Protein AF-A0A8T4S434-F1 (afdb_monomer_lite)

Sequence (88 aa):
MTKNVQGIPVFTAHKGRQLSGLKCVCGSYADIKEGKWGAYASCLRCGNINLRKVLEMNPQQKAQEKPKERPKKGKTEITVRSDELDFL

Secondary structure (DSSP, 8-state):
-EE-TTS-EE-GGGTTEE---EEPTTSSEEEEEEETTEEEEEETTTEEE-HHHHHHH-TT-PPEEPP--------------GGG----

Foldseek 3Di:
DAAAPLQHDDPPVCNQFAFAQFADPVRAGWDWHADPVGIWIQGPPPGTDHPVVRCVVCVPGDTDGDDPDDPDPDDDDDDDDPVPDPPD

Structure (mmCIF, N/CA/C/O backbone):
data_AF-A0A8T4S434-F1
#
_entry.id   AF-A0A8T4S434-F1
#
loop_
_atom_site.group_PDB
_atom_site.id
_atom_site.type_symbol
_atom_site.label_atom_id
_atom_site.label_alt_id
_atom_site.label_comp_id
_atom_site.label_asym_id
_atom_site.label_entity_id
_atom_site.label_seq_id
_atom_site.pdbx_PDB_ins_code
_atom_site.Cartn_x
_atom_site.Cartn_y
_atom_site.Cartn_z
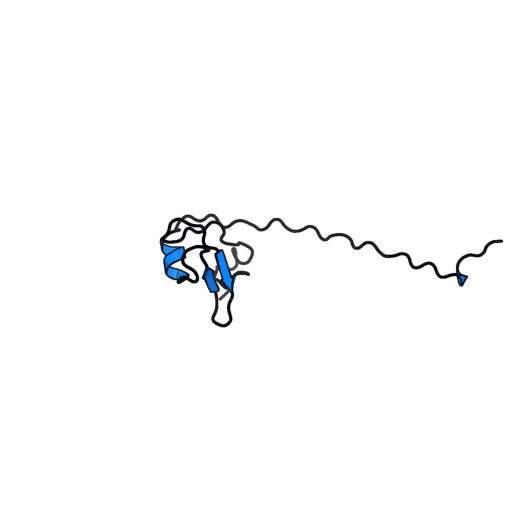_atom_site.occupancy
_atom_site.B_iso_or_equiv
_atom_site.auth_seq_id
_atom_site.auth_comp_id
_atom_site.auth_asym_id
_atom_site.auth_atom_id
_atom_site.pdbx_PDB_model_num
ATOM 1 N N . MET A 1 1 ? 2.917 -5.059 -17.983 1.00 62.41 1 MET A N 1
ATOM 2 C CA . MET A 1 1 ? 2.265 -4.561 -16.748 1.00 62.41 1 MET A CA 1
ATOM 3 C C . MET A 1 1 ? 3.334 -4.100 -15.773 1.00 62.41 1 MET A C 1
ATOM 5 O O . MET A 1 1 ? 4.240 -4.870 -15.482 1.00 62.41 1 MET A O 1
ATOM 9 N N . THR A 1 2 ? 3.254 -2.859 -15.297 1.00 82.62 2 THR A N 1
ATOM 10 C CA . THR A 1 2 ? 4.229 -2.286 -14.358 1.00 82.62 2 THR A CA 1
ATOM 11 C C . THR A 1 2 ? 3.793 -2.575 -12.922 1.00 82.62 2 THR A C 1
ATOM 13 O O . THR A 1 2 ? 2.621 -2.417 -12.591 1.00 82.62 2 THR A O 1
ATOM 16 N N . LYS A 1 3 ? 4.714 -3.033 -12.068 1.00 84.00 3 LYS A N 1
ATOM 17 C CA . LYS A 1 3 ? 4.453 -3.296 -10.644 1.00 84.00 3 LYS A CA 1
ATOM 18 C C . LYS A 1 3 ? 5.135 -2.245 -9.766 1.00 84.00 3 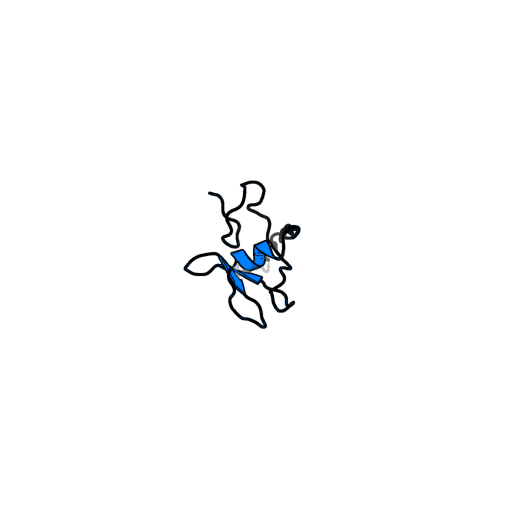LYS A C 1
ATOM 20 O O . LYS A 1 3 ? 6.216 -1.764 -10.106 1.00 84.00 3 LYS A O 1
ATOM 25 N N . ASN A 1 4 ? 4.493 -1.905 -8.653 1.00 86.75 4 ASN A N 1
ATOM 26 C CA . ASN A 1 4 ? 5.067 -1.153 -7.531 1.00 86.75 4 ASN A CA 1
ATOM 27 C C . ASN A 1 4 ? 6.049 -2.066 -6.753 1.00 86.75 4 ASN A C 1
ATOM 29 O O . ASN A 1 4 ? 5.976 -3.287 -6.864 1.00 86.75 4 ASN A O 1
ATOM 33 N N . VAL A 1 5 ? 6.948 -1.476 -5.959 1.00 84.06 5 VAL A N 1
ATOM 34 C CA . VAL A 1 5 ? 7.808 -2.141 -4.952 1.00 84.06 5 VAL A CA 1
ATOM 35 C C . VAL A 1 5 ? 7.070 -3.162 -4.059 1.00 84.06 5 VAL A C 1
ATOM 37 O O . VAL A 1 5 ? 7.677 -4.107 -3.590 1.00 84.06 5 VAL A O 1
ATOM 40 N N . GLN A 1 6 ? 5.772 -2.983 -3.808 1.00 82.25 6 GLN A N 1
ATOM 41 C CA . GLN A 1 6 ? 4.908 -3.880 -3.028 1.00 82.25 6 GLN A CA 1
ATOM 42 C C . GLN A 1 6 ? 4.291 -5.013 -3.873 1.00 82.25 6 GLN A C 1
ATOM 44 O O . GLN A 1 6 ? 3.408 -5.714 -3.392 1.00 82.25 6 GLN A O 1
ATOM 49 N N . GLY A 1 7 ? 4.660 -5.151 -5.151 1.00 82.50 7 GLY A N 1
ATOM 50 C CA . GLY A 1 7 ? 4.153 -6.192 -6.053 1.00 82.50 7 GLY A CA 1
ATOM 51 C C . GLY A 1 7 ? 2.762 -5.931 -6.652 1.00 82.50 7 GLY A C 1
ATOM 52 O O . GLY A 1 7 ? 2.238 -6.781 -7.373 1.00 82.50 7 GLY A O 1
ATOM 53 N N . ILE A 1 8 ? 2.161 -4.763 -6.397 1.00 84.38 8 ILE A N 1
ATOM 54 C CA . ILE A 1 8 ? 0.831 -4.384 -6.907 1.00 84.38 8 ILE A CA 1
ATOM 55 C C . ILE A 1 8 ? 0.938 -3.875 -8.352 1.00 84.38 8 ILE A C 1
ATOM 57 O O . ILE A 1 8 ? 1.807 -3.039 -8.626 1.00 84.38 8 ILE A O 1
ATOM 61 N N . PRO A 1 9 ? 0.068 -4.324 -9.278 1.00 85.50 9 PRO A N 1
ATOM 62 C CA . PRO A 1 9 ? 0.005 -3.772 -10.625 1.00 85.50 9 PRO A CA 1
ATOM 63 C C . PRO A 1 9 ? -0.484 -2.323 -10.574 1.00 85.50 9 PRO A C 1
ATOM 65 O O . PRO A 1 9 ? -1.573 -2.034 -10.085 1.00 85.50 9 PRO A O 1
ATOM 68 N N . VAL A 1 10 ? 0.334 -1.408 -11.080 1.00 84.62 10 VAL A N 1
ATOM 69 C CA . VAL A 1 10 ? 0.059 0.031 -11.086 1.00 84.62 10 VAL A CA 1
ATOM 70 C C . VAL A 1 10 ? 0.378 0.619 -12.456 1.00 84.62 10 VAL A C 1
ATOM 72 O O . VAL A 1 10 ? 1.151 0.055 -13.236 1.00 84.62 10 VAL A O 1
ATOM 75 N N . PHE A 1 11 ? -0.188 1.787 -12.755 1.00 84.69 11 PHE A N 1
ATOM 76 C CA . PHE A 1 11 ? 0.259 2.575 -13.902 1.00 84.69 11 PHE A CA 1
ATOM 77 C C . PHE A 1 11 ? 1.729 2.983 -13.748 1.00 84.69 11 PHE A C 1
ATOM 79 O O . PHE A 1 11 ? 2.250 3.114 -12.638 1.00 84.69 11 PHE A O 1
ATOM 86 N N . THR A 1 12 ? 2.403 3.227 -14.872 1.00 82.00 12 THR A N 1
ATOM 87 C CA . THR A 1 12 ? 3.808 3.669 -14.915 1.00 82.00 12 THR A CA 1
ATOM 88 C C . THR A 1 12 ? 4.061 4.907 -14.050 1.00 82.00 12 THR A C 1
ATOM 90 O O . THR A 1 12 ? 5.073 4.956 -13.354 1.00 82.00 12 THR A O 1
ATOM 93 N N . ALA A 1 13 ? 3.101 5.836 -13.996 1.00 82.69 13 ALA A N 1
ATOM 94 C CA . ALA A 1 13 ? 3.141 7.039 -13.161 1.00 82.69 13 ALA A CA 1
ATOM 95 C C . ALA A 1 13 ? 3.179 6.768 -11.641 1.00 82.69 13 ALA A C 1
ATOM 97 O O . ALA A 1 13 ? 3.561 7.639 -10.863 1.00 82.69 13 ALA A O 1
ATOM 98 N N . HIS A 1 14 ? 2.791 5.572 -11.189 1.00 78.50 14 HIS A N 1
ATOM 99 C CA . HIS A 1 14 ? 2.666 5.232 -9.766 1.00 78.50 14 HIS A CA 1
ATOM 100 C C . HIS A 1 14 ? 3.645 4.151 -9.306 1.00 78.50 14 HIS A C 1
ATOM 102 O O . HIS A 1 14 ? 3.554 3.680 -8.175 1.00 78.50 14 HIS A O 1
ATOM 108 N N . LYS A 1 15 ? 4.629 3.796 -10.140 1.00 81.75 15 LYS A N 1
ATOM 109 C CA . LYS A 1 15 ? 5.644 2.779 -9.822 1.00 81.75 15 LYS A CA 1
ATOM 110 C C . LYS A 1 15 ? 6.397 3.059 -8.510 1.00 81.75 15 LYS A C 1
ATOM 112 O O . LYS A 1 15 ? 6.754 2.122 -7.803 1.00 81.75 15 LYS A O 1
ATOM 117 N N . GLY A 1 16 ? 6.632 4.335 -8.194 1.00 81.12 16 GLY A N 1
ATOM 118 C CA . GLY A 1 16 ? 7.351 4.772 -6.991 1.00 81.12 16 GLY A CA 1
ATOM 119 C C . GLY A 1 16 ? 6.474 5.067 -5.771 1.00 81.12 16 GLY A C 1
ATOM 120 O O . GLY A 1 16 ? 7.011 5.415 -4.721 1.00 81.12 16 GLY A O 1
ATOM 121 N N . ARG A 1 17 ? 5.145 4.963 -5.890 1.00 82.62 17 ARG A N 1
ATOM 122 C CA . ARG A 1 17 ? 4.224 5.268 -4.790 1.00 82.62 17 ARG A CA 1
ATOM 123 C C . ARG A 1 17 ? 3.885 4.004 -4.014 1.00 82.62 17 ARG A C 1
ATOM 125 O O . ARG A 1 17 ? 3.665 2.954 -4.614 1.00 82.62 17 ARG A O 1
ATOM 132 N N . GLN A 1 18 ? 3.824 4.119 -2.691 1.00 82.69 18 GLN A N 1
ATOM 133 C CA . GLN A 1 18 ? 3.410 3.024 -1.821 1.00 82.69 18 GLN A CA 1
ATOM 134 C C . GLN A 1 18 ? 2.060 3.332 -1.184 1.00 82.69 18 GLN A C 1
ATOM 136 O O . GLN A 1 18 ? 1.754 4.473 -0.833 1.00 82.69 18 GLN A O 1
ATOM 141 N N . LEU A 1 19 ? 1.245 2.289 -1.058 1.00 83.44 19 LEU A N 1
ATOM 142 C CA . LEU A 1 19 ? -0.012 2.347 -0.328 1.00 83.44 19 LEU A CA 1
ATOM 143 C C . LEU A 1 19 ? 0.292 2.038 1.138 1.00 83.44 19 LEU A C 1
ATOM 145 O O . LEU A 1 19 ? 0.800 0.958 1.453 1.00 83.44 19 LEU A O 1
ATOM 149 N N . SER A 1 20 ? 0.015 3.006 2.008 1.00 80.94 20 SER A N 1
ATOM 150 C CA . SER A 1 20 ? 0.206 2.929 3.455 1.00 80.94 20 SER A CA 1
ATOM 151 C C . SER A 1 20 ? -1.054 3.398 4.181 1.00 80.94 20 SER A C 1
ATOM 153 O O . SER A 1 20 ? -1.767 4.276 3.700 1.00 80.94 20 SER A O 1
ATOM 155 N N . GLY A 1 21 ? -1.313 2.824 5.361 1.00 83.81 21 GLY A N 1
ATOM 156 C CA . GLY A 1 21 ? -2.461 3.196 6.195 1.00 83.81 21 GLY A CA 1
ATOM 157 C C . GLY A 1 21 ? -3.766 2.472 5.856 1.00 83.81 21 GLY A C 1
ATOM 158 O O . GLY A 1 21 ? -4.841 3.017 6.109 1.00 83.81 21 GLY A O 1
ATOM 159 N N . LEU A 1 22 ? -3.699 1.260 5.301 1.00 88.06 22 LEU A N 1
ATOM 160 C CA . LEU A 1 22 ? -4.886 0.470 4.974 1.00 88.06 22 LEU A CA 1
ATOM 161 C C . LEU A 1 22 ? -5.549 -0.052 6.245 1.00 88.06 22 LEU A C 1
ATOM 163 O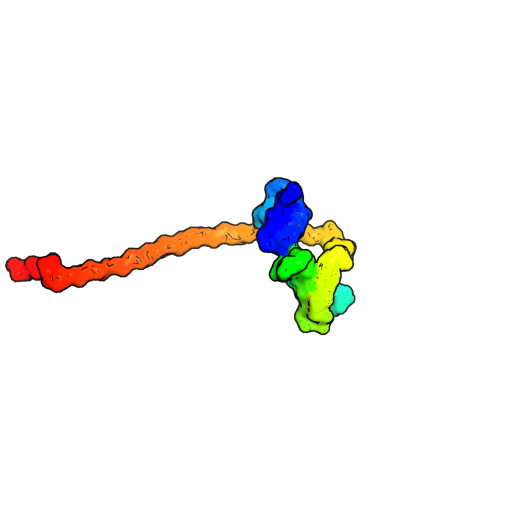 O . LEU A 1 22 ? -4.870 -0.507 7.166 1.00 88.06 22 LEU A O 1
ATOM 167 N N . LYS A 1 23 ? -6.882 -0.032 6.284 1.00 89.00 23 LYS A N 1
ATOM 168 C CA . LYS A 1 23 ? -7.651 -0.637 7.373 1.00 89.00 23 LYS A CA 1
ATOM 169 C C . LYS A 1 23 ? -8.100 -2.049 7.015 1.00 89.00 23 LYS A C 1
ATOM 171 O O . LYS A 1 23 ? -8.614 -2.307 5.928 1.00 89.00 23 LYS A O 1
ATOM 176 N N . CYS A 1 24 ? -7.908 -2.956 7.963 1.00 88.75 24 CYS A N 1
ATOM 177 C CA . CYS A 1 24 ? -8.474 -4.296 7.979 1.00 88.75 24 CYS A CA 1
ATOM 178 C C . CYS A 1 24 ? -9.969 -4.256 8.349 1.00 88.75 24 CYS A C 1
ATOM 180 O O . CYS A 1 24 ? -10.429 -3.305 8.979 1.00 88.75 24 CYS A O 1
ATOM 182 N N . VAL A 1 25 ? -10.694 -5.343 8.060 1.00 85.56 25 VAL A N 1
ATOM 183 C CA . VAL A 1 25 ? -12.086 -5.578 8.492 1.00 85.56 25 VAL A CA 1
ATOM 184 C C . VAL A 1 25 ? -12.236 -5.429 10.012 1.00 85.56 25 VAL A C 1
ATOM 186 O O . VAL A 1 25 ? -13.253 -4.953 10.494 1.00 85.56 25 VAL A O 1
ATOM 189 N N . CYS A 1 26 ? -11.201 -5.775 10.785 1.00 87.44 26 CYS A N 1
ATOM 190 C CA . CYS A 1 26 ? -11.209 -5.639 12.243 1.00 87.44 26 CYS A CA 1
ATOM 191 C C . CYS A 1 26 ? -10.896 -4.217 12.753 1.00 87.44 26 CYS A C 1
ATOM 193 O O . CYS A 1 26 ? -10.655 -4.033 13.945 1.00 87.44 26 CYS A O 1
ATOM 195 N N . GLY A 1 27 ? -10.780 -3.223 11.867 1.00 85.38 27 GLY A N 1
ATOM 196 C CA . GLY A 1 27 ? -10.474 -1.833 12.218 1.00 85.38 27 GLY A CA 1
ATOM 197 C C . GLY A 1 27 ? -9.011 -1.545 12.583 1.00 85.38 27 GLY A C 1
ATOM 198 O O . GLY A 1 27 ? -8.665 -0.393 12.826 1.00 85.38 27 GLY A O 1
ATOM 199 N N . SER A 1 28 ? -8.131 -2.553 12.601 1.00 90.00 28 SER A N 1
ATOM 200 C CA . SER A 1 28 ? -6.679 -2.342 12.720 1.00 90.00 28 SER A CA 1
ATOM 201 C C . SER A 1 28 ? -6.043 -1.952 11.397 1.00 90.00 28 SER A C 1
ATOM 203 O O . SER A 1 28 ? -6.587 -2.223 10.328 1.00 90.00 28 SER A O 1
ATOM 205 N N . TYR A 1 29 ? -4.834 -1.407 11.480 1.00 89.88 29 TYR A N 1
ATOM 206 C CA . TYR A 1 29 ? -3.975 -1.235 10.320 1.00 89.88 29 TYR A CA 1
ATOM 207 C C . TYR A 1 29 ? -3.565 -2.587 9.716 1.00 89.88 29 TYR A C 1
ATOM 209 O O . TYR A 1 29 ? -3.367 -3.583 10.424 1.00 89.88 29 TYR A O 1
ATOM 217 N N . ALA A 1 30 ? -3.493 -2.606 8.392 1.00 90.75 30 ALA A N 1
ATOM 218 C CA . ALA A 1 30 ? -3.001 -3.700 7.580 1.00 90.75 30 ALA A CA 1
ATOM 219 C C . ALA A 1 30 ? -1.874 -3.190 6.679 1.00 90.75 30 ALA A C 1
ATOM 221 O O . ALA A 1 30 ? -1.984 -2.129 6.065 1.00 90.75 30 ALA A O 1
ATOM 222 N N . ASP A 1 31 ? -0.816 -3.982 6.570 1.00 89.00 31 ASP A N 1
ATOM 223 C CA . ASP A 1 31 ? 0.340 -3.696 5.731 1.00 89.00 31 ASP A CA 1
ATOM 224 C C . ASP A 1 31 ? 0.330 -4.581 4.490 1.00 89.00 31 ASP A C 1
ATOM 226 O O . ASP A 1 31 ? -0.003 -5.764 4.562 1.00 89.00 31 ASP A O 1
ATOM 230 N N . ILE A 1 32 ? 0.735 -4.031 3.347 1.00 89.44 32 ILE A N 1
ATOM 231 C CA . ILE A 1 32 ? 0.945 -4.827 2.135 1.00 89.44 32 ILE A CA 1
ATOM 232 C C . ILE A 1 32 ? 2.374 -5.356 2.142 1.00 89.44 32 ILE A C 1
ATOM 234 O O . ILE A 1 32 ? 3.328 -4.580 2.223 1.00 89.44 32 ILE A O 1
ATOM 238 N N . LYS A 1 33 ? 2.511 -6.671 1.998 1.00 88.00 33 LYS A N 1
ATOM 239 C CA . LYS A 1 33 ? 3.786 -7.377 1.890 1.00 88.00 33 LYS A CA 1
ATOM 240 C C . LYS A 1 33 ? 3.830 -8.177 0.593 1.00 88.00 33 LYS A C 1
ATOM 242 O O . LYS A 1 33 ? 2.794 -8.562 0.055 1.00 88.00 33 LYS A O 1
ATOM 247 N N . GLU A 1 34 ? 5.032 -8.432 0.098 1.00 87.44 34 GLU A N 1
ATOM 248 C CA . GLU A 1 34 ? 5.261 -9.302 -1.053 1.00 87.44 34 GLU A CA 1
ATOM 249 C C . GLU A 1 34 ? 5.687 -10.691 -0.568 1.00 87.44 34 GLU A C 1
ATOM 251 O O . GLU A 1 34 ? 6.550 -10.816 0.300 1.00 87.44 34 GLU A O 1
ATOM 256 N N . GLY A 1 35 ? 5.051 -11.737 -1.093 1.00 85.56 35 GLY A N 1
ATOM 257 C CA . GLY A 1 35 ? 5.406 -13.131 -0.833 1.00 85.56 35 GLY A CA 1
ATOM 258 C C . GLY A 1 35 ? 5.689 -13.892 -2.127 1.00 85.56 35 GLY A C 1
ATOM 259 O O . GLY A 1 35 ? 5.554 -13.353 -3.223 1.00 85.56 35 GLY A O 1
ATOM 260 N N . LYS A 1 36 ? 6.013 -15.188 -2.007 1.00 85.12 36 LYS A N 1
ATOM 261 C CA . LYS A 1 36 ? 6.342 -16.083 -3.140 1.00 85.12 36 LYS A CA 1
ATOM 262 C C . LYS A 1 36 ? 5.312 -16.051 -4.281 1.00 85.12 36 LYS A C 1
ATOM 264 O O . LYS A 1 36 ? 5.675 -16.211 -5.440 1.00 85.12 36 LYS A O 1
ATOM 269 N N . TRP A 1 37 ? 4.039 -15.850 -3.945 1.00 83.38 37 TRP A N 1
ATOM 270 C CA . TRP A 1 37 ? 2.906 -15.891 -4.877 1.00 83.38 37 TRP A CA 1
ATOM 271 C C . TRP A 1 37 ? 2.349 -14.504 -5.230 1.00 83.38 37 TRP A C 1
ATOM 273 O O . TRP A 1 37 ? 1.325 -14.403 -5.901 1.00 83.38 37 TRP A O 1
ATOM 283 N N . GLY A 1 38 ? 3.011 -13.433 -4.787 1.00 85.31 38 GLY A N 1
ATOM 284 C CA . GLY A 1 38 ? 2.609 -12.051 -5.032 1.00 85.31 38 GLY A CA 1
ATOM 285 C C . GLY A 1 38 ? 2.267 -11.272 -3.765 1.00 85.31 38 GLY A C 1
ATOM 286 O O . GLY A 1 38 ? 2.561 -11.683 -2.641 1.00 85.31 38 GLY A O 1
ATOM 287 N N . ALA A 1 39 ? 1.669 -10.101 -3.973 1.00 89.06 39 ALA A N 1
ATOM 288 C CA . ALA A 1 39 ? 1.339 -9.155 -2.917 1.00 89.06 39 ALA A CA 1
ATOM 289 C C . ALA A 1 39 ? 0.137 -9.623 -2.080 1.00 89.06 39 ALA A C 1
ATOM 291 O O . ALA A 1 39 ? -0.901 -10.004 -2.624 1.00 89.06 39 ALA A O 1
ATOM 292 N N . TYR A 1 40 ? 0.252 -9.534 -0.758 1.00 90.19 40 TYR A N 1
ATOM 293 C CA . TYR A 1 40 ? -0.803 -9.865 0.197 1.00 90.19 40 TYR A CA 1
ATOM 294 C C . TYR A 1 40 ? -0.908 -8.795 1.285 1.00 90.19 40 TYR A C 1
ATOM 296 O O . TYR A 1 40 ? 0.040 -8.051 1.535 1.00 90.19 40 TYR A O 1
ATOM 304 N N . ALA A 1 41 ? -2.068 -8.706 1.937 1.00 90.69 41 ALA A N 1
ATOM 305 C CA . ALA A 1 41 ? -2.253 -7.820 3.079 1.00 90.69 41 ALA A CA 1
ATOM 306 C C . ALA A 1 41 ? -2.060 -8.601 4.385 1.00 90.69 41 ALA A C 1
ATOM 308 O O . ALA A 1 41 ? -2.494 -9.743 4.509 1.00 90.69 41 ALA A O 1
ATOM 309 N N . SER A 1 42 ? -1.414 -7.992 5.370 1.00 91.38 42 SER A N 1
ATOM 310 C CA . SER A 1 42 ? -1.122 -8.574 6.677 1.00 91.38 42 SER A CA 1
ATOM 311 C C . SER A 1 42 ? -1.618 -7.622 7.752 1.00 91.38 42 SER A C 1
ATOM 313 O O . SER A 1 42 ? -1.122 -6.507 7.871 1.00 91.38 42 SER A O 1
ATOM 315 N N . CYS A 1 43 ? -2.574 -8.057 8.562 1.00 91.88 43 CYS A N 1
ATOM 316 C CA . CYS A 1 43 ? -3.016 -7.328 9.741 1.00 91.88 43 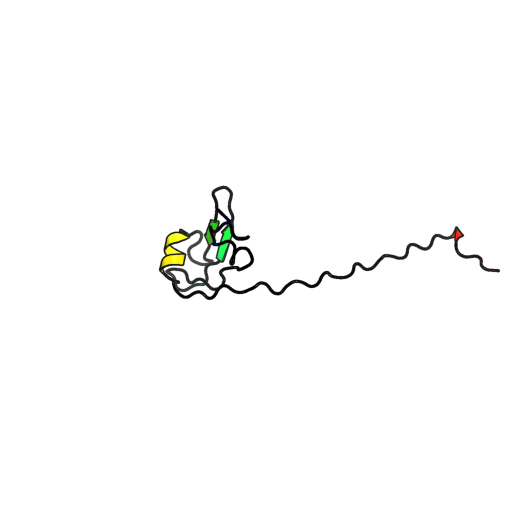CYS A CA 1
ATOM 317 C C . CYS A 1 43 ? -2.441 -7.967 11.004 1.00 91.88 43 CYS A C 1
ATOM 319 O O . CYS A 1 43 ? -2.426 -9.187 11.131 1.00 91.88 43 CYS A O 1
ATOM 321 N N . LEU A 1 44 ? -2.038 -7.144 11.970 1.00 89.00 44 LEU A N 1
ATOM 322 C CA . LEU A 1 44 ? -1.521 -7.601 13.265 1.00 89.00 44 LEU A CA 1
ATOM 323 C C . LEU A 1 44 ? -2.540 -8.412 14.084 1.00 89.00 44 LEU A C 1
ATOM 325 O O . LEU A 1 44 ? -2.137 -9.257 14.872 1.00 89.00 44 LEU A O 1
ATOM 329 N N . ARG A 1 45 ? -3.849 -8.167 13.905 1.00 91.75 45 ARG A N 1
ATOM 330 C CA . ARG A 1 45 ? -4.915 -8.868 14.647 1.00 91.75 45 ARG A CA 1
ATOM 331 C C . ARG A 1 45 ? -5.531 -10.046 13.891 1.00 91.75 45 ARG A C 1
ATOM 333 O O . ARG A 1 45 ? -5.828 -11.058 14.508 1.00 91.75 45 ARG A O 1
ATOM 340 N N . CYS A 1 46 ? -5.734 -9.926 12.579 1.00 88.94 46 CYS A N 1
ATOM 341 C CA . CYS A 1 46 ? -6.372 -10.980 11.773 1.00 88.94 46 CYS A CA 1
ATOM 342 C C . CYS A 1 46 ? -5.383 -11.902 11.050 1.00 88.94 46 CYS A C 1
ATOM 344 O O . CYS A 1 46 ? -5.799 -12.917 10.502 1.00 88.94 46 CYS A O 1
ATOM 346 N N . GLY A 1 47 ? -4.099 -11.542 10.993 1.00 89.62 47 GLY A N 1
ATOM 347 C CA . GLY A 1 47 ? -3.112 -12.239 10.175 1.00 89.62 47 GLY A CA 1
ATOM 348 C C . GLY A 1 47 ? -3.220 -11.873 8.693 1.00 89.62 47 GLY A C 1
ATOM 349 O O . GLY A 1 47 ? -3.474 -10.717 8.338 1.00 89.62 47 GLY A O 1
ATOM 350 N N . ASN A 1 48 ? -2.985 -12.849 7.818 1.00 91.19 48 ASN A N 1
ATOM 351 C CA . ASN A 1 48 ? -2.949 -12.647 6.372 1.00 91.19 48 ASN A CA 1
ATOM 352 C C . ASN A 1 48 ? -4.364 -12.540 5.791 1.00 91.19 48 ASN A C 1
ATOM 354 O O . ASN A 1 48 ? -5.231 -13.369 6.050 1.00 91.19 48 ASN A O 1
ATOM 358 N N . ILE A 1 49 ? -4.579 -11.531 4.954 1.00 89.50 49 ILE A N 1
ATOM 359 C CA . ILE A 1 49 ? -5.872 -11.189 4.372 1.00 89.50 49 ILE A CA 1
ATOM 360 C C . ILE A 1 49 ? -5.713 -11.003 2.869 1.00 89.50 49 ILE A C 1
ATOM 362 O O . ILE A 1 49 ? -4.678 -10.556 2.365 1.00 89.50 49 ILE A O 1
ATOM 366 N N . ASN A 1 50 ? -6.791 -11.290 2.146 1.00 88.12 50 ASN A N 1
ATOM 367 C CA . ASN A 1 50 ? -6.860 -11.048 0.716 1.00 88.12 50 ASN A CA 1
ATOM 368 C C . ASN A 1 50 ? -6.691 -9.561 0.399 1.00 88.12 50 ASN A C 1
ATOM 370 O O . ASN A 1 50 ? -7.485 -8.723 0.831 1.00 88.12 50 ASN A O 1
ATOM 374 N N . LEU A 1 51 ? -5.695 -9.265 -0.437 1.00 88.25 51 LEU A N 1
ATOM 375 C CA . LEU A 1 51 ? -5.375 -7.910 -0.876 1.00 88.25 51 LEU A CA 1
ATOM 376 C C . LEU A 1 51 ? -6.572 -7.216 -1.546 1.00 88.25 51 LEU A C 1
ATOM 378 O O . LEU A 1 51 ? -6.803 -6.037 -1.303 1.00 88.25 51 LEU A O 1
ATOM 382 N N . ARG A 1 52 ? -7.370 -7.958 -2.331 1.00 88.06 52 ARG A N 1
ATOM 383 C CA . ARG A 1 52 ? -8.587 -7.441 -2.985 1.00 88.06 52 ARG A CA 1
ATOM 384 C C . ARG A 1 52 ? -9.566 -6.827 -1.981 1.00 88.06 52 ARG A C 1
ATOM 386 O O . ARG A 1 52 ? -9.889 -5.654 -2.109 1.00 88.06 52 ARG A O 1
ATOM 393 N N . LYS A 1 53 ? -9.904 -7.567 -0.918 1.00 86.94 53 LYS A N 1
ATOM 394 C CA . LYS A 1 53 ? -10.826 -7.098 0.130 1.00 86.94 53 LYS A CA 1
ATOM 395 C C . LYS A 1 53 ? -10.321 -5.830 0.813 1.00 86.94 53 LYS A C 1
ATOM 397 O O . LYS A 1 53 ? -11.092 -4.925 1.104 1.00 86.94 53 LYS A O 1
ATOM 402 N N . VAL A 1 54 ? -9.018 -5.769 1.083 1.00 88.81 54 VAL A N 1
ATOM 403 C CA . VAL A 1 54 ? -8.414 -4.603 1.736 1.00 88.81 54 VAL A CA 1
ATOM 404 C C . VAL A 1 54 ? -8.455 -3.378 0.820 1.00 88.81 54 VAL A C 1
ATOM 406 O O . VAL A 1 54 ? -8.759 -2.289 1.295 1.00 88.81 54 VAL A O 1
ATOM 409 N N . LEU A 1 55 ? -8.219 -3.539 -0.482 1.00 86.19 55 LEU A N 1
ATOM 410 C CA . LEU A 1 55 ? -8.315 -2.438 -1.446 1.00 86.19 55 LEU A CA 1
ATOM 411 C C . LEU A 1 55 ? -9.758 -1.946 -1.629 1.00 86.19 55 LEU A C 1
ATOM 413 O O . LEU A 1 55 ? -9.980 -0.740 -1.655 1.00 86.19 55 LEU A O 1
ATOM 417 N N . GLU A 1 56 ? -10.735 -2.854 -1.688 1.00 86.56 56 GLU A N 1
ATOM 418 C CA . GLU A 1 56 ? -12.159 -2.509 -1.825 1.00 86.56 56 GLU A CA 1
ATOM 419 C C . GLU A 1 56 ? -12.682 -1.692 -0.635 1.00 86.56 56 GLU A C 1
ATOM 421 O O . GLU A 1 56 ? -13.426 -0.733 -0.817 1.00 86.56 56 GLU A O 1
ATOM 426 N N . MET A 1 57 ? -12.250 -2.018 0.587 1.00 86.56 57 MET A N 1
ATOM 427 C CA . MET A 1 57 ? -12.639 -1.273 1.792 1.00 86.56 57 MET A CA 1
ATOM 428 C C . MET A 1 57 ? -11.963 0.096 1.920 1.00 86.56 57 MET A C 1
ATOM 430 O O . MET A 1 57 ? -12.404 0.924 2.716 1.00 86.56 57 MET A O 1
ATOM 434 N N . ASN A 1 58 ? -10.876 0.341 1.185 1.00 86.50 58 ASN A N 1
ATOM 435 C CA . ASN A 1 58 ? -10.076 1.555 1.317 1.00 86.50 58 ASN A CA 1
ATOM 436 C C . ASN A 1 58 ? -9.955 2.309 -0.028 1.00 86.50 58 ASN A C 1
ATOM 438 O O . ASN A 1 58 ? -8.840 2.523 -0.512 1.00 86.50 58 ASN A O 1
ATOM 442 N N . PRO A 1 59 ? -11.074 2.769 -0.626 1.00 75.31 59 PRO A N 1
ATOM 443 C CA . PRO A 1 59 ? -11.093 3.329 -1.983 1.00 75.31 59 PRO A CA 1
ATOM 444 C C . PRO A 1 59 ? -10.366 4.677 -2.132 1.00 75.31 59 PRO A C 1
ATOM 446 O O . PRO A 1 59 ? -10.029 5.074 -3.242 1.00 75.31 59 PRO A O 1
ATOM 449 N N . GLN A 1 60 ? -10.113 5.397 -1.034 1.00 69.44 60 GLN A N 1
ATOM 450 C CA . GLN A 1 60 ? -9.574 6.767 -1.046 1.00 69.44 60 GLN A CA 1
ATOM 451 C C . GLN A 1 60 ? -8.150 6.884 -0.481 1.00 69.44 60 GLN A C 1
ATOM 453 O O . GLN A 1 60 ? -7.725 7.965 -0.067 1.00 69.44 60 GLN A O 1
ATOM 458 N N . GLN A 1 61 ? -7.391 5.789 -0.423 1.00 70.88 61 GLN A N 1
ATOM 459 C CA . GLN A 1 61 ? -6.028 5.842 0.107 1.00 70.88 61 GLN A CA 1
ATOM 460 C C . GLN A 1 61 ? -5.130 6.684 -0.798 1.00 70.88 61 GLN A C 1
ATOM 462 O O . GLN A 1 61 ? -4.829 6.322 -1.936 1.00 70.88 61 GLN A O 1
ATOM 467 N N . LYS A 1 62 ? -4.672 7.820 -0.267 1.00 65.38 62 LYS A N 1
ATOM 468 C CA . LYS A 1 62 ? -3.658 8.639 -0.922 1.00 65.38 62 LYS A CA 1
ATOM 469 C C . LYS A 1 62 ? -2.333 7.896 -0.833 1.00 65.38 62 LYS A C 1
ATOM 471 O O . LYS A 1 62 ? -1.823 7.654 0.257 1.00 65.38 62 LYS A O 1
ATOM 476 N N . ALA A 1 63 ? -1.795 7.517 -1.986 1.00 65.06 63 ALA A N 1
ATOM 477 C CA . ALA A 1 63 ? -0.495 6.879 -2.044 1.00 65.06 63 ALA A CA 1
ATOM 478 C C . ALA A 1 63 ? 0.570 7.872 -1.558 1.00 65.06 63 ALA A C 1
ATOM 480 O O . ALA A 1 63 ? 0.655 8.991 -2.069 1.00 65.06 63 ALA A O 1
ATOM 481 N N . GLN A 1 64 ? 1.349 7.472 -0.557 1.00 66.88 64 GLN A N 1
ATOM 482 C CA . GLN A 1 64 ? 2.415 8.309 -0.030 1.00 66.88 64 GLN A CA 1
ATOM 483 C C . GLN A 1 64 ? 3.660 8.126 -0.896 1.00 66.88 64 GLN A C 1
ATOM 485 O O . GLN A 1 64 ? 4.023 7.015 -1.303 1.00 66.88 64 GLN A O 1
ATOM 490 N N . GLU A 1 65 ? 4.301 9.242 -1.219 1.00 60.59 65 GLU A N 1
ATOM 491 C CA . GLU A 1 65 ? 5.597 9.239 -1.880 1.00 60.59 65 GLU A CA 1
ATOM 492 C C . GLU A 1 65 ? 6.646 8.938 -0.810 1.00 60.59 65 GLU A C 1
ATOM 494 O O . GLU A 1 65 ? 6.658 9.575 0.246 1.00 60.59 65 GLU A O 1
ATOM 499 N N . LYS A 1 66 ? 7.505 7.934 -1.038 1.00 55.56 66 LYS A N 1
ATOM 500 C CA . LYS A 1 66 ? 8.618 7.684 -0.117 1.00 55.56 66 LYS A CA 1
ATOM 501 C C . LYS A 1 66 ? 9.434 8.976 0.031 1.00 55.56 66 LYS A C 1
ATOM 503 O O . LYS A 1 66 ? 9.769 9.582 -0.993 1.00 55.56 66 LYS A O 1
ATOM 508 N N . PRO A 1 67 ? 9.850 9.358 1.250 1.00 51.72 67 PRO A N 1
ATOM 509 C CA . PRO A 1 67 ? 10.951 10.294 1.404 1.00 51.72 67 PRO A CA 1
ATOM 510 C C . PRO A 1 67 ? 12.154 9.698 0.666 1.00 51.72 67 PRO A C 1
ATOM 512 O O . PRO A 1 67 ? 12.560 8.573 0.955 1.00 51.72 67 PRO A O 1
ATOM 515 N N . LYS A 1 68 ? 12.698 10.404 -0.331 1.00 55.91 68 LYS A N 1
ATOM 516 C CA . LYS A 1 68 ? 13.965 10.011 -0.959 1.00 55.91 68 LYS A CA 1
ATOM 517 C C . LYS A 1 68 ? 15.027 9.996 0.144 1.00 55.91 68 LYS A C 1
ATOM 519 O O . LYS A 1 68 ? 15.415 11.062 0.623 1.00 55.91 68 LYS A O 1
ATOM 524 N N . GLU A 1 69 ? 15.472 8.815 0.567 1.00 57.06 69 GLU A N 1
ATOM 525 C CA . GLU A 1 69 ? 16.646 8.691 1.428 1.00 57.06 69 GLU A CA 1
ATOM 526 C C . GLU A 1 69 ? 17.820 9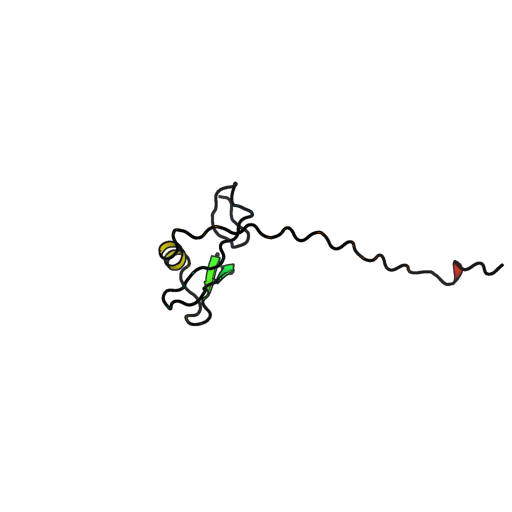.339 0.688 1.00 57.06 69 GLU A C 1
ATOM 528 O O . GLU A 1 69 ? 18.207 8.909 -0.400 1.00 57.06 69 GLU A O 1
ATOM 533 N N . ARG A 1 70 ? 18.345 10.443 1.233 1.00 61.25 70 ARG A N 1
ATOM 534 C CA . ARG A 1 70 ? 19.572 11.045 0.707 1.00 61.25 70 ARG A CA 1
ATOM 535 C C . ARG A 1 70 ? 20.691 10.015 0.901 1.00 61.25 70 ARG A C 1
ATOM 537 O O . ARG A 1 70 ? 20.785 9.462 1.999 1.00 61.25 70 ARG A O 1
ATOM 544 N N . PRO A 1 71 ? 21.540 9.751 -0.106 1.00 56.81 71 PRO A N 1
ATOM 545 C CA . PRO A 1 71 ? 22.654 8.829 0.064 1.00 56.81 71 PRO A CA 1
ATOM 546 C C . PRO A 1 71 ? 23.548 9.335 1.203 1.00 56.81 71 PRO A C 1
ATOM 548 O O . PRO A 1 71 ? 24.045 10.463 1.161 1.0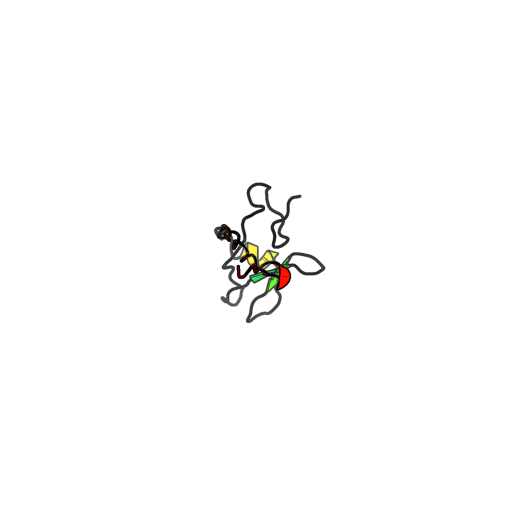0 56.81 71 PRO A O 1
ATOM 551 N N . LYS A 1 72 ? 23.728 8.517 2.247 1.00 60.00 72 LYS A N 1
ATOM 552 C CA . LYS A 1 72 ? 24.735 8.761 3.284 1.00 60.00 72 LYS A CA 1
ATOM 553 C C . LYS A 1 72 ? 26.096 8.707 2.587 1.00 60.00 72 LYS A C 1
ATOM 555 O O . LYS A 1 72 ? 26.513 7.631 2.170 1.00 60.00 72 LYS A O 1
ATOM 560 N N . LYS A 1 73 ? 26.761 9.858 2.412 1.00 52.91 73 LYS A N 1
ATOM 561 C CA . LYS A 1 73 ? 28.170 9.914 1.987 1.00 52.91 73 LYS A CA 1
ATOM 562 C C . LYS A 1 73 ? 28.961 8.980 2.906 1.00 52.91 73 LYS A C 1
ATOM 564 O O . LYS A 1 73 ? 28.983 9.199 4.117 1.00 52.91 73 LYS A O 1
ATOM 569 N N . GLY A 1 74 ? 29.529 7.920 2.334 1.00 57.53 74 GLY A N 1
ATOM 570 C CA . GLY A 1 74 ? 30.379 6.987 3.061 1.00 57.53 74 GLY A CA 1
ATOM 571 C C . GLY A 1 74 ? 31.527 7.750 3.709 1.00 57.53 74 GLY A C 1
ATOM 572 O O . GLY A 1 74 ? 32.154 8.590 3.064 1.00 57.53 74 GLY A O 1
ATOM 573 N N . LYS A 1 75 ? 31.776 7.491 4.992 1.00 61.38 75 LYS A N 1
ATOM 574 C CA . LYS A 1 75 ? 33.046 7.866 5.607 1.00 61.38 75 LYS A CA 1
ATOM 575 C C . LYS A 1 75 ? 34.106 7.006 4.924 1.00 61.38 75 LYS A C 1
ATOM 577 O O . LYS A 1 75 ? 34.095 5.794 5.102 1.00 61.38 75 LYS A O 1
ATOM 582 N N . THR A 1 76 ? 34.955 7.606 4.100 1.00 63.34 76 THR A N 1
ATOM 583 C CA . THR A 1 76 ? 36.200 6.961 3.684 1.00 63.34 76 THR A CA 1
ATOM 584 C C . THR A 1 76 ? 37.059 6.818 4.932 1.00 63.34 76 THR A C 1
ATOM 586 O O . THR A 1 76 ? 37.440 7.819 5.538 1.00 63.34 76 THR A O 1
ATOM 589 N N . GLU A 1 77 ? 37.283 5.583 5.362 1.00 68.38 77 GLU A N 1
ATOM 590 C CA . GLU A 1 77 ? 38.283 5.260 6.373 1.00 68.38 77 GLU A CA 1
ATOM 591 C C . GLU A 1 77 ? 39.655 5.610 5.782 1.00 68.38 77 GLU A C 1
ATOM 593 O O . GLU A 1 77 ? 40.009 5.135 4.704 1.00 68.38 77 GLU A O 1
ATOM 598 N N . ILE A 1 78 ? 40.382 6.524 6.424 1.00 72.31 78 ILE A N 1
ATOM 599 C CA . ILE A 1 78 ? 41.734 6.899 6.004 1.00 72.31 78 ILE A CA 1
ATOM 600 C C . ILE A 1 78 ? 42.673 5.883 6.651 1.00 72.31 78 ILE A C 1
ATOM 602 O O . ILE A 1 78 ? 42.978 5.981 7.837 1.00 72.31 78 ILE A O 1
ATOM 606 N N . THR A 1 79 ? 43.098 4.882 5.888 1.00 68.31 79 THR A N 1
ATOM 607 C CA . THR A 1 79 ? 44.153 3.954 6.300 1.00 68.31 79 THR A CA 1
ATOM 608 C C . THR A 1 79 ? 45.506 4.593 6.000 1.00 68.31 79 THR A C 1
ATOM 610 O O . THR A 1 79 ? 45.961 4.536 4.862 1.00 68.31 79 THR A O 1
ATOM 613 N N . VAL A 1 80 ? 46.132 5.221 6.995 1.00 76.31 80 VAL A N 1
ATOM 614 C CA . VAL A 1 80 ? 47.528 5.684 6.886 1.00 76.31 80 VAL A CA 1
ATOM 615 C C . VAL A 1 80 ? 48.447 4.487 7.125 1.00 76.31 80 VAL A C 1
ATOM 617 O O . VAL A 1 80 ? 48.307 3.815 8.151 1.00 76.31 80 VAL A O 1
ATOM 620 N N . ARG A 1 81 ? 49.366 4.186 6.197 1.00 70.00 81 ARG A N 1
ATOM 621 C CA . ARG A 1 81 ? 50.397 3.159 6.419 1.00 70.00 81 ARG A CA 1
ATOM 622 C C . ARG A 1 81 ? 51.603 3.755 7.135 1.00 70.00 81 ARG A C 1
ATOM 624 O O . ARG A 1 81 ? 51.971 4.898 6.902 1.00 70.00 81 ARG A O 1
ATOM 631 N N . SER A 1 82 ? 52.228 2.961 8.004 1.00 69.94 82 SER A N 1
ATOM 632 C CA . SER A 1 82 ? 53.374 3.391 8.818 1.00 69.94 82 SER A CA 1
ATOM 633 C C . SER A 1 82 ? 54.587 3.856 7.998 1.00 69.94 82 SER A C 1
ATOM 635 O O . SER A 1 82 ? 55.385 4.619 8.524 1.00 69.94 82 SER A O 1
ATOM 637 N N . ASP A 1 83 ? 54.695 3.455 6.727 1.00 74.56 83 ASP A N 1
ATOM 638 C CA . ASP A 1 83 ? 55.731 3.903 5.781 1.00 74.56 83 ASP A CA 1
ATOM 639 C C . ASP A 1 83 ? 55.500 5.315 5.205 1.00 74.56 83 ASP A C 1
ATOM 641 O O . ASP A 1 83 ? 56.398 5.861 4.578 1.00 74.56 83 ASP A O 1
ATOM 645 N N . GLU A 1 84 ? 54.316 5.915 5.379 1.00 72.44 84 GLU A N 1
ATOM 646 C CA . GLU A 1 84 ? 53.962 7.222 4.787 1.00 72.44 84 GLU A CA 1
ATOM 647 C C . GLU A 1 84 ? 54.185 8.406 5.748 1.00 72.44 84 GLU A C 1
ATOM 649 O O . GLU A 1 84 ? 53.828 9.543 5.439 1.00 72.44 84 GLU A O 1
ATOM 654 N N . LEU A 1 85 ? 54.751 8.153 6.932 1.00 68.88 85 LEU A N 1
ATOM 655 C CA . LEU A 1 85 ? 55.114 9.184 7.901 1.00 68.88 85 LEU A CA 1
ATOM 656 C C . LEU A 1 85 ? 56.629 9.421 7.863 1.00 68.88 85 LEU A C 1
ATOM 658 O O . LEU A 1 85 ? 57.378 8.870 8.668 1.00 68.88 85 LEU A O 1
ATOM 662 N N . ASP A 1 86 ? 57.070 10.274 6.939 1.00 67.81 86 ASP A N 1
ATOM 663 C CA . ASP A 1 86 ? 58.404 10.879 6.973 1.00 67.81 86 ASP A CA 1
ATOM 664 C C . ASP A 1 86 ? 58.478 11.879 8.142 1.00 67.81 86 ASP A C 1
ATOM 666 O O . ASP A 1 86 ? 58.125 13.054 8.019 1.00 67.81 86 ASP A O 1
ATOM 670 N N . PHE A 1 87 ? 58.913 11.405 9.312 1.00 65.75 87 PHE A N 1
ATOM 671 C CA . PHE A 1 87 ? 59.340 12.266 10.416 1.00 65.75 87 PHE A CA 1
ATOM 672 C C . PHE A 1 87 ? 60.771 12.749 10.135 1.00 65.75 87 PHE A C 1
ATOM 674 O O . PHE A 1 87 ? 61.729 12.162 10.640 1.00 65.75 87 PHE A O 1
ATOM 681 N N . LEU A 1 88 ? 60.909 13.770 9.282 1.00 57.22 88 LEU A N 1
ATOM 682 C CA . LEU A 1 88 ? 62.175 14.473 9.040 1.00 57.22 88 LEU A CA 1
ATOM 683 C C . LEU A 1 88 ? 62.322 15.696 9.955 1.00 57.22 88 LEU A C 1
ATOM 685 O O . LEU A 1 88 ? 61.329 16.449 10.091 1.00 57.22 88 LEU A O 1
#

pLDDT: mean 78.74, std 11.49, range [51.72, 91.88]

Radius of gyration: 22.38 Å; chains: 1; bounding box: 75×31×31 Å